Protein AF-A0A6C0GRR8-F1 (afdb_monomer)

Sequence (159 aa):
MKNTLIYIHFIVLTGILFSCSEAKESTKETSQDTAKKQEEALGMVELTQEQIQSAAIVTGFLQKRNLGKQESKFALPNEAFVQSAGDEYVFVPKGTRQEGNQVMYDYQMIHVYKEVSDSGYTHVILPDSLNRYDTKFVIKGADLLLSKMINKKQQGHGH

Structure (mmCIF, N/CA/C/O backbone):
data_AF-A0A6C0GRR8-F1
#
_entry.id   AF-A0A6C0GRR8-F1
#
loop_
_atom_site.group_PDB
_atom_site.id
_atom_site.type_symbol
_atom_site.label_atom_id
_atom_site.label_alt_id
_atom_site.label_comp_id
_atom_site.label_asym_id
_atom_site.label_entity_id
_atom_site.label_seq_id
_atom_site.pdbx_PDB_ins_code
_atom_site.Cartn_x
_atom_site.Cartn_y
_atom_site.Cartn_z
_atom_site.occupancy
_atom_site.B_iso_or_equiv
_atom_site.auth_seq_id
_atom_site.auth_comp_id
_atom_site.auth_asym_id
_atom_site.auth_atom_id
_atom_site.pdbx_PDB_model_num
ATOM 1 N N . MET A 1 1 ? 45.491 -22.162 29.946 1.00 44.47 1 MET A N 1
ATOM 2 C CA . MET A 1 1 ? 46.829 -21.665 29.552 1.00 44.47 1 MET A CA 1
ATOM 3 C C . MET A 1 1 ? 46.601 -20.257 28.999 1.00 44.47 1 MET A C 1
ATOM 5 O O . MET A 1 1 ? 46.110 -20.153 27.892 1.00 44.47 1 MET A O 1
ATOM 9 N N . LYS A 1 2 ? 46.444 -19.202 29.812 1.00 50.88 2 LYS A N 1
ATOM 10 C CA . LYS A 1 2 ? 47.450 -18.378 30.517 1.00 50.88 2 LYS A CA 1
ATOM 11 C C . LYS A 1 2 ? 48.667 -17.998 29.664 1.00 50.88 2 LYS A C 1
ATOM 13 O O . LYS A 1 2 ? 49.558 -18.827 29.545 1.00 50.88 2 LYS A O 1
ATOM 18 N N . ASN A 1 3 ? 48.670 -16.712 29.275 1.00 42.94 3 ASN A N 1
ATOM 19 C CA . ASN A 1 3 ? 49.815 -15.787 29.249 1.00 42.94 3 ASN A CA 1
ATOM 20 C C . ASN A 1 3 ? 50.904 -16.082 28.190 1.00 42.94 3 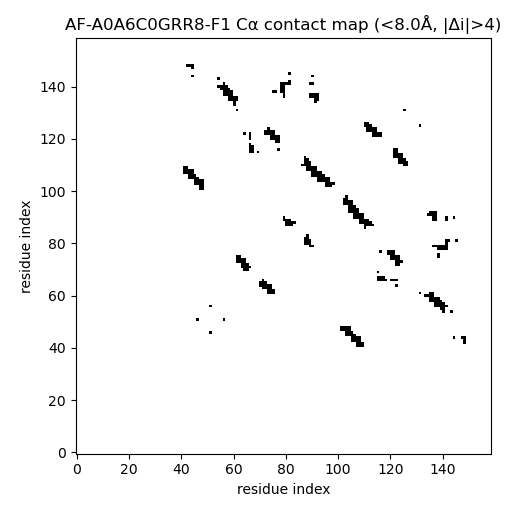ASN A C 1
ATOM 22 O O . ASN A 1 3 ? 51.088 -17.216 27.788 1.00 42.94 3 ASN A O 1
ATOM 26 N N . THR A 1 4 ? 51.674 -15.138 27.646 1.00 45.44 4 THR A N 1
ATOM 27 C CA . THR A 1 4 ? 52.104 -13.777 28.041 1.00 45.44 4 THR A CA 1
ATOM 28 C C . THR A 1 4 ? 52.857 -13.237 26.799 1.00 45.44 4 THR A C 1
ATOM 30 O O . THR A 1 4 ? 53.505 -14.031 26.129 1.00 45.44 4 THR A O 1
ATOM 33 N N . LEU A 1 5 ? 52.661 -11.993 26.337 1.00 54.09 5 LEU A N 1
ATOM 34 C CA . LEU A 1 5 ? 53.387 -10.777 26.771 1.00 54.09 5 LEU A CA 1
ATOM 35 C C . LEU A 1 5 ? 54.869 -10.786 26.334 1.00 54.09 5 LEU A C 1
ATOM 37 O O . LEU A 1 5 ? 55.514 -11.810 26.515 1.00 54.09 5 LEU A O 1
ATOM 41 N N . ILE A 1 6 ? 55.372 -9.609 25.902 1.00 52.41 6 ILE A N 1
ATOM 42 C CA . ILE A 1 6 ? 56.791 -9.204 25.699 1.00 52.41 6 ILE A CA 1
ATOM 43 C C . ILE A 1 6 ? 57.221 -9.279 24.206 1.00 52.41 6 ILE A C 1
ATOM 45 O O . ILE A 1 6 ? 57.180 -10.337 23.603 1.00 52.41 6 ILE A O 1
ATOM 49 N N . TYR A 1 7 ? 57.559 -8.190 23.499 1.00 48.09 7 TYR A N 1
ATOM 50 C CA . TYR A 1 7 ? 58.666 -7.276 23.801 1.00 48.09 7 TYR A CA 1
ATOM 51 C C . TYR A 1 7 ? 58.395 -5.843 23.288 1.00 48.09 7 TYR A C 1
ATOM 53 O O . TYR A 1 7 ? 58.332 -5.571 22.091 1.00 48.09 7 TYR A O 1
ATOM 61 N N . ILE A 1 8 ? 58.265 -4.932 24.250 1.00 53.66 8 ILE A N 1
ATOM 62 C CA . ILE A 1 8 ? 58.591 -3.507 24.160 1.00 53.66 8 ILE A CA 1
ATOM 63 C C . ILE A 1 8 ? 60.101 -3.387 23.973 1.00 53.66 8 ILE A C 1
ATOM 65 O O . ILE A 1 8 ? 60.802 -3.986 24.782 1.00 53.66 8 ILE A O 1
ATOM 69 N N . HIS A 1 9 ? 60.552 -2.609 22.977 1.00 41.12 9 HIS A N 1
ATOM 70 C CA . HIS A 1 9 ? 61.856 -1.919 22.827 1.00 41.12 9 HIS A CA 1
ATOM 71 C C . HIS A 1 9 ? 62.159 -1.809 21.317 1.00 41.12 9 HIS A C 1
ATOM 73 O O . HIS A 1 9 ? 62.146 -2.820 20.637 1.00 41.12 9 HIS A O 1
ATOM 79 N N . PHE A 1 10 ? 62.374 -0.664 20.666 1.00 48.03 10 PHE A N 1
ATOM 80 C CA . PHE A 1 10 ? 63.192 0.512 20.982 1.00 48.03 10 PHE A CA 1
ATOM 81 C C . PHE A 1 10 ? 62.794 1.591 19.939 1.00 48.03 10 PHE A C 1
ATOM 83 O O . PHE A 1 10 ? 62.758 1.302 18.749 1.00 48.03 10 PHE A O 1
ATOM 90 N N . ILE A 1 11 ? 62.269 2.755 20.332 1.00 55.75 11 ILE A N 1
ATOM 91 C CA . ILE A 1 11 ? 62.995 4.044 20.302 1.00 55.75 11 ILE A CA 1
ATOM 92 C C . ILE A 1 11 ? 63.908 4.211 19.076 1.00 55.75 11 ILE A C 1
ATOM 94 O O . ILE A 1 11 ? 64.9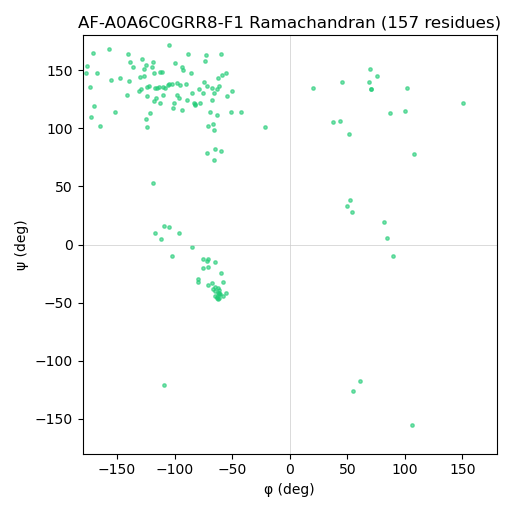98 3.660 19.112 1.00 55.75 11 ILE A O 1
ATOM 98 N N . VAL A 1 12 ? 63.506 5.043 18.100 1.00 47.94 12 VAL A N 1
ATOM 99 C CA . VAL A 1 12 ? 64.314 6.048 17.350 1.00 47.94 12 VAL A CA 1
ATOM 100 C C . VAL A 1 12 ? 63.284 6.969 16.653 1.00 47.94 12 VAL A C 1
ATOM 102 O O . VAL A 1 12 ? 62.497 6.492 15.848 1.00 47.94 12 VAL A O 1
ATOM 105 N N . LEU A 1 13 ? 62.997 8.181 17.141 1.00 50.56 13 LEU A N 1
ATOM 106 C CA . LEU A 1 13 ? 63.717 9.459 16.985 1.00 50.56 13 LEU A CA 1
ATOM 107 C C . LEU A 1 13 ? 63.640 10.055 15.562 1.00 50.56 13 LEU A C 1
ATOM 109 O O . LEU A 1 13 ? 63.941 9.392 14.578 1.00 50.56 13 LEU A O 1
ATOM 113 N N . THR A 1 14 ? 63.351 11.364 15.534 1.00 51.31 14 THR A N 1
ATOM 114 C CA . THR A 1 14 ? 63.215 12.310 14.403 1.00 51.31 14 THR A CA 1
ATOM 115 C C . THR A 1 14 ? 61.799 12.333 13.802 1.00 51.31 14 THR A C 1
ATOM 117 O O . THR A 1 14 ? 61.299 11.334 13.318 1.00 51.31 14 THR A O 1
ATOM 120 N N . GLY A 1 15 ? 61.006 13.401 13.887 1.00 52.03 15 GLY A N 1
ATOM 121 C CA . GLY A 1 15 ? 61.328 14.820 14.000 1.00 52.03 15 GLY A CA 1
ATOM 122 C C . GLY A 1 15 ? 60.993 15.485 12.671 1.00 52.03 15 GLY A C 1
ATOM 123 O O . GLY A 1 15 ? 61.892 15.728 11.877 1.00 52.03 15 GLY A O 1
ATOM 124 N N . ILE A 1 16 ? 59.711 15.758 12.418 1.00 60.12 16 ILE A N 1
ATOM 125 C CA . ILE A 1 16 ? 59.303 16.671 11.347 1.00 60.12 16 ILE A CA 1
ATOM 126 C C . ILE A 1 16 ? 58.424 17.739 11.983 1.00 60.12 16 ILE A C 1
ATOM 128 O O . ILE A 1 16 ? 57.306 17.489 12.427 1.00 60.12 16 ILE A O 1
ATOM 132 N N . LEU A 1 17 ? 59.014 18.925 12.066 1.00 48.00 17 LEU A N 1
ATOM 133 C CA . LEU A 1 17 ? 58.378 20.178 12.422 1.00 48.00 17 LEU A CA 1
ATOM 134 C C . LEU A 1 17 ? 57.325 20.492 11.355 1.00 48.00 17 LEU A C 1
ATOM 136 O O . LEU A 1 17 ? 57.684 20.796 10.219 1.00 48.00 17 LEU A O 1
ATOM 140 N N . PHE A 1 18 ? 56.043 20.440 11.714 1.00 47.66 18 PHE A N 1
ATOM 141 C CA . PHE A 1 18 ? 55.009 21.132 10.955 1.00 47.66 18 PHE A CA 1
ATOM 142 C C . PHE A 1 18 ? 54.654 22.431 11.675 1.00 47.66 18 PHE A C 1
ATOM 144 O O . PHE A 1 18 ? 54.327 22.461 12.858 1.00 47.66 18 PHE A O 1
ATOM 151 N N . SER A 1 19 ? 54.843 23.497 10.911 1.00 41.78 19 SER A N 1
ATOM 152 C CA . SER A 1 19 ? 54.725 24.911 11.228 1.00 41.78 19 SER A CA 1
ATOM 153 C C . SER A 1 19 ? 53.357 25.278 11.821 1.00 41.78 19 SER A C 1
ATOM 155 O O . SER A 1 19 ? 52.321 24.980 11.231 1.00 41.78 19 SER A O 1
ATOM 157 N N . CYS A 1 20 ? 53.372 25.959 12.971 1.00 43.12 20 CYS A N 1
ATOM 158 C CA . CYS A 1 20 ? 52.236 26.730 13.476 1.00 43.12 20 CYS A CA 1
ATOM 159 C C . CYS A 1 20 ? 52.149 28.078 12.746 1.00 43.12 20 CYS A C 1
ATOM 161 O O . CYS A 1 20 ? 53.133 28.814 12.682 1.00 43.12 20 CYS A O 1
ATOM 163 N N . SER A 1 21 ? 50.942 28.438 12.307 1.00 44.47 21 SER A N 1
ATOM 164 C CA . SER A 1 21 ? 50.482 29.825 12.237 1.00 44.47 21 SER A CA 1
ATOM 165 C C . SER A 1 21 ? 49.221 29.929 13.097 1.00 44.47 21 SER A C 1
ATOM 167 O O . SER A 1 21 ? 48.209 29.286 12.828 1.00 44.47 21 SER A O 1
ATOM 169 N N . GLU A 1 22 ? 49.346 30.677 14.192 1.00 40.97 22 GLU A N 1
ATOM 170 C CA . GLU A 1 22 ? 48.290 31.061 15.126 1.00 40.97 22 GLU A CA 1
ATOM 171 C C . GLU A 1 22 ? 47.379 32.140 14.536 1.00 40.97 22 GLU A C 1
ATOM 173 O O . GLU A 1 22 ? 47.872 33.126 13.991 1.00 40.97 22 GLU A O 1
ATOM 178 N N . ALA A 1 23 ? 46.070 32.022 14.785 1.00 31.14 23 ALA A N 1
ATOM 179 C CA . ALA A 1 23 ? 45.338 33.028 15.561 1.00 31.14 23 ALA A CA 1
ATOM 180 C C . ALA A 1 23 ? 43.886 32.595 15.875 1.00 31.14 23 ALA A C 1
ATOM 182 O O . ALA A 1 23 ? 43.027 32.664 15.004 1.00 31.14 23 ALA A O 1
ATOM 183 N N . LYS A 1 24 ? 43.662 32.301 17.174 1.00 29.31 24 LYS A N 1
ATOM 184 C CA . LYS A 1 24 ? 42.471 32.600 18.017 1.00 29.31 24 LYS A CA 1
ATOM 185 C C . LYS A 1 24 ? 41.161 31.825 17.743 1.00 29.31 24 LYS A C 1
ATOM 187 O O . LYS A 1 24 ? 40.720 31.745 16.612 1.00 29.31 24 LYS A O 1
ATOM 192 N N . GLU A 1 25 ? 40.422 31.281 18.717 1.00 29.36 25 GLU A N 1
ATOM 193 C CA . GLU A 1 25 ? 40.480 31.245 20.191 1.00 29.36 25 GLU A CA 1
ATOM 194 C C . GLU A 1 25 ? 39.483 30.164 20.699 1.00 29.36 25 GLU A C 1
ATOM 196 O O . GLU A 1 25 ? 38.450 29.986 20.066 1.00 29.36 25 GLU A O 1
ATOM 201 N N . SER A 1 26 ? 39.807 29.503 21.828 1.00 28.30 26 SER A N 1
ATOM 202 C CA . SER A 1 26 ? 38.949 29.095 22.982 1.00 28.30 26 SER A CA 1
ATOM 203 C C . SER A 1 26 ? 37.559 28.446 22.753 1.00 28.30 26 SER A C 1
ATOM 205 O O . SER A 1 26 ? 36.755 28.965 22.001 1.00 28.30 26 SER A O 1
ATOM 207 N N . THR A 1 27 ? 37.044 27.428 23.456 1.00 24.42 27 THR A N 1
ATOM 208 C CA . THR A 1 27 ? 37.412 26.462 24.516 1.00 24.42 27 THR A CA 1
ATOM 209 C C . THR A 1 27 ? 36.162 25.558 24.676 1.00 24.42 27 THR A C 1
ATOM 211 O O . THR A 1 27 ? 35.063 26.059 24.479 1.00 24.42 27 THR A O 1
ATOM 214 N N . LYS A 1 28 ? 36.355 24.265 25.018 1.00 26.67 28 LYS A N 1
ATOM 215 C CA . LYS A 1 28 ? 35.445 23.251 25.641 1.00 26.67 28 LYS A CA 1
ATOM 216 C C . LYS A 1 28 ? 33.907 23.474 25.574 1.00 26.67 28 LYS A C 1
ATOM 218 O O . LYS A 1 28 ? 33.409 24.508 25.979 1.00 26.67 28 LYS A O 1
ATOM 223 N N . GLU A 1 29 ? 33.081 22.482 25.235 1.00 28.95 29 GLU A N 1
ATOM 224 C CA . GLU A 1 29 ? 32.728 21.351 26.113 1.00 28.95 29 GLU A CA 1
ATOM 225 C C . GLU A 1 29 ? 31.943 20.243 25.377 1.00 28.95 29 GLU A C 1
ATOM 227 O O . GLU A 1 29 ? 31.442 20.401 24.269 1.00 28.95 29 GLU A O 1
ATOM 232 N N . THR A 1 30 ? 31.899 19.105 26.062 1.00 24.23 30 THR A N 1
ATOM 233 C CA . THR A 1 30 ? 31.334 17.793 25.744 1.00 24.23 30 THR A CA 1
ATOM 234 C C . THR A 1 30 ? 29.798 17.743 25.795 1.00 24.23 30 THR A C 1
ATOM 236 O O . THR A 1 30 ? 29.181 18.458 26.574 1.00 24.23 30 THR A O 1
ATOM 239 N N . SER A 1 31 ? 29.257 16.744 25.082 1.00 33.03 31 SER A N 1
ATOM 240 C CA . SER A 1 31 ? 28.006 15.995 25.316 1.00 33.03 31 SER A CA 1
ATOM 241 C C . SER A 1 31 ? 26.763 16.326 24.493 1.00 33.03 31 SER A C 1
ATOM 243 O O . SER A 1 31 ? 26.297 17.456 24.457 1.00 33.03 31 SER A O 1
ATOM 245 N N . GLN A 1 32 ? 26.163 15.209 24.042 1.00 27.06 32 GLN A N 1
ATOM 246 C CA . GLN A 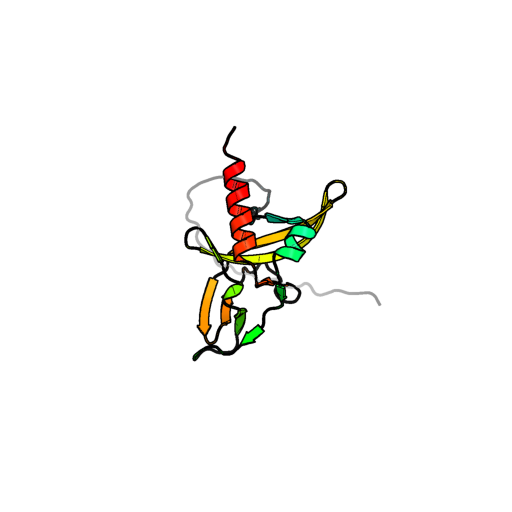1 32 ? 24.727 14.982 23.841 1.00 27.06 32 GLN A CA 1
ATOM 247 C C . GLN A 1 32 ? 24.117 15.652 22.601 1.00 27.06 32 GLN A C 1
ATOM 249 O O . GLN A 1 32 ? 24.486 16.743 22.211 1.00 27.06 32 GLN A O 1
ATOM 254 N N . ASP A 1 33 ? 23.150 15.087 21.896 1.00 29.80 33 ASP A N 1
ATOM 255 C CA . ASP A 1 33 ? 22.408 13.834 21.956 1.00 29.80 33 ASP A CA 1
ATOM 256 C C . ASP A 1 33 ? 21.499 13.879 20.711 1.00 29.80 33 ASP A C 1
ATOM 258 O O . ASP A 1 33 ? 21.164 14.948 20.204 1.00 29.80 33 ASP A O 1
ATOM 262 N N . THR A 1 34 ? 21.139 12.703 20.215 1.00 28.05 34 THR A N 1
ATOM 263 C CA . THR A 1 34 ? 20.020 12.452 19.306 1.00 28.05 34 THR A CA 1
ATOM 264 C C . THR A 1 34 ? 19.934 13.320 18.042 1.00 28.05 34 THR A C 1
ATOM 266 O O . THR A 1 34 ? 19.199 14.303 17.956 1.00 28.05 34 THR A O 1
ATOM 269 N N . ALA A 1 35 ? 20.478 12.795 16.941 1.00 31.97 35 ALA A N 1
ATOM 270 C CA . ALA A 1 35 ? 19.811 12.937 15.648 1.00 31.97 35 ALA A CA 1
ATOM 271 C C . ALA A 1 35 ? 18.491 12.146 15.700 1.00 31.97 35 ALA A C 1
ATOM 273 O O . ALA A 1 35 ? 18.352 11.061 15.135 1.00 31.97 35 ALA A O 1
ATOM 274 N N . LYS A 1 36 ? 17.515 12.683 16.437 1.00 29.27 36 LYS A N 1
ATOM 275 C CA . LYS A 1 36 ? 16.117 12.283 16.385 1.00 29.27 36 LYS A CA 1
ATOM 276 C C . LYS A 1 36 ? 15.598 12.811 15.053 1.00 29.27 36 LYS A C 1
ATOM 278 O O . LYS A 1 36 ? 14.987 13.872 14.986 1.00 29.27 36 LYS A O 1
ATOM 283 N N . LYS A 1 37 ? 15.905 12.105 13.962 1.00 27.86 37 LYS A N 1
ATOM 284 C CA . LYS A 1 37 ? 15.185 12.320 12.712 1.00 27.86 37 LYS A CA 1
ATOM 285 C C . LYS A 1 37 ? 13.768 11.855 12.992 1.00 27.86 37 LYS A C 1
ATOM 287 O O . LYS A 1 37 ? 13.531 10.660 13.130 1.00 27.86 37 LYS A O 1
ATOM 292 N N . GLN A 1 38 ? 12.902 12.845 13.182 1.00 28.80 38 GLN A N 1
ATOM 293 C CA . GLN A 1 38 ? 11.456 12.771 13.086 1.00 28.80 38 GLN A CA 1
ATOM 294 C C . GLN A 1 38 ? 11.047 11.566 12.238 1.00 28.80 38 GLN A C 1
ATOM 296 O O . GLN A 1 38 ? 11.117 11.577 11.011 1.00 28.80 38 GLN A O 1
ATOM 301 N N . GLU A 1 39 ? 10.637 10.511 12.930 1.00 40.59 39 GLU A N 1
ATOM 302 C CA . GLU A 1 39 ? 9.624 9.607 12.432 1.00 40.59 39 GLU A CA 1
ATOM 303 C C . GLU A 1 39 ? 8.366 10.471 12.363 1.00 40.59 39 GLU A C 1
ATOM 305 O O . GLU A 1 39 ? 7.610 10.606 13.325 1.00 40.59 39 GLU A O 1
ATOM 310 N N . GLU A 1 40 ? 8.254 11.229 11.268 1.00 39.91 40 GLU A N 1
ATOM 311 C CA . GLU A 1 40 ? 7.030 11.929 10.927 1.00 39.91 40 GLU A CA 1
ATOM 312 C C . GLU A 1 40 ? 5.919 10.896 11.017 1.00 39.91 40 GLU A C 1
ATOM 314 O O . GLU A 1 40 ? 6.074 9.776 10.527 1.00 39.91 40 GLU A O 1
ATOM 319 N N . ALA A 1 41 ? 4.836 11.255 11.700 1.00 39.84 41 ALA A N 1
ATOM 320 C CA . ALA A 1 41 ? 3.631 10.457 11.780 1.00 39.84 41 ALA A CA 1
ATOM 321 C C . ALA A 1 41 ? 3.079 10.260 10.360 1.00 39.84 41 ALA A C 1
ATOM 323 O O . ALA A 1 41 ? 2.191 10.980 9.903 1.00 39.84 41 ALA A O 1
ATOM 324 N N . LEU A 1 42 ? 3.664 9.303 9.643 1.00 52.69 42 LEU A N 1
ATOM 325 C CA . LEU A 1 42 ? 3.215 8.772 8.375 1.00 52.69 42 LEU A CA 1
ATOM 326 C C . LEU A 1 42 ? 1.759 8.408 8.598 1.00 52.69 42 LEU A C 1
ATOM 328 O O . LEU A 1 42 ? 1.469 7.587 9.469 1.00 52.69 42 LEU A O 1
ATOM 332 N N . GLY A 1 43 ? 0.871 9.117 7.899 1.00 77.62 43 GLY A N 1
ATOM 333 C CA . GLY A 1 43 ? -0.555 9.145 8.190 1.00 77.62 43 GLY A CA 1
ATOM 334 C C . GLY A 1 43 ? -1.065 7.748 8.520 1.00 77.62 43 GLY A C 1
ATOM 335 O O . GLY A 1 43 ? -1.027 6.848 7.680 1.00 77.62 43 GLY A O 1
ATOM 336 N N . MET A 1 44 ? -1.483 7.558 9.766 1.00 86.06 44 MET A N 1
ATOM 337 C CA . MET A 1 44 ? -2.123 6.323 10.188 1.00 86.06 44 MET A CA 1
ATOM 338 C C . MET A 1 44 ? -3.602 6.440 9.844 1.00 86.06 44 MET A C 1
ATOM 340 O O . MET A 1 44 ? -4.253 7.442 10.156 1.00 86.06 44 MET A O 1
ATOM 344 N N . VAL A 1 45 ? -4.133 5.421 9.185 1.00 91.31 45 VAL A N 1
ATOM 345 C CA . VAL A 1 45 ? -5.564 5.265 8.952 1.00 91.31 45 VAL A CA 1
ATOM 346 C C . VAL A 1 45 ? -6.000 3.934 9.534 1.00 91.31 45 VAL A C 1
ATOM 348 O O . VAL A 1 45 ? -5.326 2.921 9.381 1.00 91.31 45 VAL A O 1
ATOM 351 N N . GLU A 1 46 ? -7.130 3.951 10.221 1.00 89.44 46 GLU A N 1
ATOM 352 C CA . GLU A 1 46 ? -7.703 2.776 10.866 1.00 89.44 46 GLU A CA 1
ATOM 353 C C . GLU A 1 46 ? -9.012 2.394 10.179 1.00 89.44 46 GLU A C 1
ATOM 355 O O . GLU A 1 46 ? -9.737 3.265 9.694 1.00 89.44 46 GLU A O 1
ATOM 360 N N . LEU A 1 47 ? -9.347 1.110 10.138 1.00 87.88 47 LEU A N 1
ATOM 361 C CA . LEU A 1 47 ? -10.629 0.588 9.660 1.00 87.88 47 LEU A CA 1
ATOM 362 C C . LEU A 1 47 ? -11.216 -0.380 10.682 1.00 87.88 47 LEU A C 1
ATOM 364 O O . LEU A 1 47 ? -10.480 -1.149 11.293 1.00 87.88 47 LEU A O 1
ATOM 368 N N . THR A 1 48 ? -12.540 -0.382 10.832 1.00 87.12 48 THR A N 1
ATOM 369 C CA . THR A 1 48 ? -13.216 -1.452 11.576 1.00 87.12 48 THR A CA 1
ATOM 370 C C . THR A 1 48 ? -13.220 -2.742 10.753 1.00 87.12 48 THR A C 1
ATOM 372 O O . THR A 1 48 ? -13.047 -2.725 9.528 1.00 87.12 48 THR A O 1
ATOM 375 N N . GLN A 1 49 ? -13.474 -3.874 11.407 1.00 83.88 49 GLN A N 1
ATOM 376 C CA . GLN A 1 49 ? -13.627 -5.159 10.721 1.00 83.88 49 GLN A CA 1
ATOM 377 C C . GLN A 1 49 ? -14.714 -5.124 9.626 1.00 83.88 49 GLN A C 1
ATOM 379 O O . GLN A 1 49 ? -14.509 -5.649 8.532 1.00 83.88 49 GLN A O 1
ATOM 384 N N . GLU A 1 50 ? -15.849 -4.479 9.892 1.00 83.06 50 GLU A N 1
ATOM 385 C CA . GLU A 1 50 ? -16.971 -4.338 8.948 1.00 83.06 50 GLU A CA 1
ATOM 386 C C . GLU A 1 50 ? -16.578 -3.504 7.720 1.00 83.06 50 GLU A C 1
ATOM 388 O O . GLU A 1 50 ? -16.911 -3.836 6.578 1.00 83.06 50 GLU A O 1
ATOM 393 N N . GLN A 1 51 ? -15.808 -2.435 7.945 1.00 82.44 51 GLN A N 1
ATOM 394 C CA . GLN A 1 51 ? -15.294 -1.595 6.870 1.00 82.44 51 GLN A CA 1
ATOM 395 C C . GLN A 1 51 ? -14.299 -2.358 5.999 1.00 82.44 51 GLN A C 1
ATOM 397 O O . GLN A 1 51 ? -14.357 -2.221 4.788 1.00 82.44 51 GLN A O 1
ATOM 402 N N . ILE A 1 52 ? -13.445 -3.217 6.562 1.00 82.25 52 ILE A N 1
ATOM 403 C CA . ILE A 1 52 ? -12.547 -4.060 5.753 1.00 82.25 52 ILE A CA 1
ATOM 404 C C . ILE A 1 52 ? -13.314 -5.056 4.890 1.00 82.25 52 ILE A C 1
ATOM 406 O O . ILE A 1 52 ? -12.980 -5.226 3.718 1.00 82.25 52 ILE A O 1
ATOM 410 N N . GLN A 1 53 ? -14.327 -5.718 5.455 1.00 78.50 53 GLN A N 1
ATOM 411 C CA . GLN A 1 53 ? -15.093 -6.733 4.728 1.00 78.50 53 GLN A CA 1
ATOM 412 C C . GLN A 1 53 ? -15.812 -6.147 3.510 1.00 78.50 53 GLN A C 1
ATOM 414 O O . GLN A 1 53 ? -15.860 -6.783 2.461 1.00 78.50 53 GLN A O 1
ATOM 419 N N . SER A 1 54 ? -16.323 -4.922 3.632 1.00 79.12 54 SER A N 1
ATOM 420 C CA . SER A 1 54 ? -16.957 -4.201 2.522 1.00 79.12 54 SER A CA 1
ATOM 421 C C . SER A 1 54 ? -15.951 -3.553 1.565 1.00 79.12 54 SER A C 1
ATOM 423 O O . SER A 1 54 ? -16.225 -3.443 0.373 1.00 79.12 54 SER A O 1
ATOM 425 N N . ALA A 1 55 ? -14.777 -3.163 2.062 1.00 78.69 55 ALA A N 1
ATOM 426 C CA . ALA A 1 55 ? -13.748 -2.442 1.317 1.00 78.69 55 ALA A CA 1
ATOM 427 C C . ALA A 1 55 ? -13.009 -3.257 0.246 1.00 78.69 55 ALA A C 1
ATOM 429 O O . ALA A 1 55 ? -12.254 -2.672 -0.528 1.00 78.69 55 ALA A O 1
ATOM 430 N N . ALA A 1 56 ? -13.157 -4.587 0.230 1.00 86.25 56 ALA A N 1
ATOM 431 C CA . ALA A 1 56 ? -12.412 -5.484 -0.660 1.00 86.25 56 ALA A CA 1
ATOM 432 C C . ALA A 1 56 ? -10.883 -5.231 -0.658 1.00 86.25 56 ALA A C 1
ATOM 434 O O . ALA A 1 56 ? -10.210 -5.403 -1.677 1.00 86.25 56 ALA A O 1
ATOM 435 N N . ILE A 1 57 ? -10.326 -4.827 0.492 1.00 92.38 57 ILE A N 1
ATOM 436 C CA . ILE A 1 57 ? -8.888 -4.576 0.643 1.00 92.38 57 ILE A CA 1
ATOM 437 C C . ILE A 1 57 ? -8.135 -5.896 0.521 1.00 92.38 57 ILE A C 1
ATOM 439 O O . ILE A 1 57 ? -8.372 -6.843 1.272 1.00 92.38 57 ILE A O 1
ATOM 443 N N . VAL A 1 58 ? -7.179 -5.936 -0.403 1.00 95.06 58 VAL A N 1
ATOM 444 C CA . VAL A 1 58 ? -6.296 -7.088 -0.597 1.00 95.06 58 VAL A CA 1
ATOM 445 C C . VAL A 1 58 ? -4.877 -6.675 -0.265 1.00 95.06 58 VAL A C 1
ATOM 447 O O . VAL A 1 58 ? -4.405 -5.625 -0.702 1.00 95.06 58 VAL A O 1
ATOM 450 N N . THR A 1 59 ? -4.178 -7.523 0.486 1.00 96.25 59 THR A N 1
ATOM 451 C CA . THR A 1 59 ? -2.763 -7.328 0.807 1.00 96.25 59 THR A CA 1
ATOM 452 C C . THR A 1 59 ? -1.895 -8.369 0.109 1.00 96.25 59 THR A C 1
ATOM 454 O O . THR A 1 59 ? -2.324 -9.501 -0.118 1.00 96.25 59 THR A O 1
ATOM 457 N N . GLY A 1 60 ? -0.669 -7.995 -0.243 1.00 97.06 60 GLY A N 1
ATOM 458 C CA . GLY A 1 60 ? 0.284 -8.866 -0.923 1.00 97.06 60 GLY A CA 1
ATOM 459 C C . GLY A 1 60 ? 1.727 -8.422 -0.723 1.00 97.06 60 GLY A C 1
ATOM 460 O O . GLY A 1 60 ? 1.995 -7.331 -0.226 1.00 97.06 60 GLY A O 1
ATOM 461 N N . PHE A 1 61 ? 2.664 -9.288 -1.093 1.00 97.06 61 PHE A N 1
ATOM 462 C CA . PHE A 1 61 ? 4.094 -8.990 -1.037 1.00 97.06 61 PHE A CA 1
ATOM 463 C C . PHE A 1 61 ? 4.578 -8.338 -2.335 1.00 97.06 61 PHE A C 1
ATOM 465 O O . PHE A 1 61 ? 3.925 -8.425 -3.380 1.00 97.06 61 PHE A O 1
ATOM 472 N N . LEU A 1 62 ? 5.760 -7.725 -2.272 1.00 96.19 62 LEU A N 1
ATOM 473 C CA . LEU A 1 62 ? 6.464 -7.252 -3.461 1.00 96.19 62 LEU A CA 1
ATOM 474 C C . LEU A 1 62 ? 6.753 -8.401 -4.424 1.00 96.19 62 LEU A C 1
ATOM 476 O O . LEU A 1 62 ? 7.081 -9.516 -4.015 1.00 96.19 62 LEU A O 1
ATOM 480 N N . GLN A 1 63 ? 6.721 -8.093 -5.715 1.00 95.31 63 GLN A N 1
ATOM 481 C CA . GLN A 1 63 ? 7.067 -9.037 -6.770 1.00 95.31 63 GLN A CA 1
ATOM 482 C C . GLN A 1 63 ? 8.341 -8.586 -7.470 1.00 95.31 63 GLN A C 1
ATOM 484 O O . GLN A 1 63 ? 8.477 -7.417 -7.815 1.00 95.31 63 GLN A O 1
ATOM 489 N N . LYS A 1 64 ? 9.273 -9.504 -7.720 1.00 95.75 64 LYS A N 1
ATOM 490 C CA . LYS A 1 64 ? 10.388 -9.233 -8.634 1.00 95.75 64 LYS A CA 1
ATOM 491 C C . LYS A 1 64 ? 9.888 -9.346 -10.073 1.00 95.75 64 LYS A C 1
ATOM 493 O O . LYS A 1 64 ? 9.357 -10.393 -10.439 1.00 95.75 64 LYS A O 1
ATOM 498 N N . ARG A 1 65 ? 10.017 -8.279 -10.869 1.00 95.56 65 ARG A N 1
ATOM 499 C CA . ARG A 1 65 ? 9.544 -8.237 -12.263 1.00 95.56 65 ARG A CA 1
ATOM 500 C C . ARG A 1 65 ? 10.536 -7.512 -13.166 1.00 95.56 65 ARG A C 1
ATOM 502 O O . ARG A 1 65 ? 11.064 -6.475 -12.777 1.00 95.56 65 ARG A O 1
ATOM 509 N N . ASN A 1 66 ? 10.732 -8.022 -14.380 1.00 96.00 66 ASN A N 1
ATOM 510 C CA . ASN A 1 66 ? 11.348 -7.269 -15.476 1.00 96.00 66 ASN A CA 1
ATOM 511 C C . ASN A 1 66 ? 10.251 -6.422 -16.126 1.00 96.00 66 ASN A C 1
ATOM 513 O O . ASN A 1 66 ? 9.239 -6.987 -16.541 1.00 96.00 66 ASN A O 1
ATOM 517 N N . LEU A 1 67 ? 10.421 -5.101 -16.170 1.00 94.69 67 LEU A N 1
ATOM 518 C CA . LEU A 1 67 ? 9.439 -4.171 -16.740 1.00 94.69 67 LEU A CA 1
ATOM 519 C C . LEU A 1 67 ? 10.122 -3.335 -17.827 1.00 94.69 67 LEU A C 1
ATOM 521 O O . LEU A 1 67 ? 11.185 -2.747 -17.596 1.00 94.69 67 LEU A O 1
ATOM 525 N N . GLY A 1 68 ? 9.539 -3.296 -19.026 1.00 90.38 68 GLY A N 1
ATOM 526 C CA . GLY A 1 68 ? 10.164 -2.680 -20.193 1.00 90.38 68 GLY A CA 1
ATOM 527 C C . GLY A 1 68 ? 11.559 -3.247 -20.494 1.00 90.38 68 GLY A C 1
ATOM 528 O O . GLY A 1 68 ? 11.742 -4.452 -20.638 1.00 90.38 68 GLY A O 1
ATOM 529 N N . LYS A 1 69 ? 12.556 -2.360 -20.602 1.00 91.00 69 LYS A N 1
ATOM 530 C CA . LYS A 1 69 ? 13.969 -2.718 -20.847 1.00 91.00 69 LYS A CA 1
ATOM 531 C C . LYS A 1 69 ? 14.812 -2.801 -19.566 1.00 91.00 69 LYS A C 1
ATOM 533 O O . LYS A 1 69 ? 16.035 -2.810 -19.655 1.00 91.00 69 LYS A O 1
ATOM 538 N N . GLN A 1 70 ? 14.188 -2.747 -18.390 1.00 87.38 70 GLN A N 1
ATOM 539 C CA . GLN A 1 70 ? 14.898 -2.738 -17.111 1.00 87.38 70 GLN A CA 1
ATOM 540 C C . GLN A 1 70 ? 15.059 -4.146 -16.541 1.00 87.38 70 GLN A C 1
ATOM 542 O O . GLN A 1 70 ? 14.198 -5.010 -16.713 1.00 87.38 70 GLN A O 1
ATOM 547 N N . GLU A 1 71 ? 16.144 -4.318 -15.789 1.00 89.81 71 GLU A N 1
ATOM 548 C CA . GLU A 1 71 ? 16.409 -5.502 -14.976 1.00 89.81 71 GLU A CA 1
ATOM 549 C C . GLU A 1 71 ? 15.320 -5.743 -13.920 1.00 89.81 71 GLU A C 1
ATOM 551 O O . GLU A 1 71 ? 14.538 -4.857 -13.556 1.00 89.81 71 GLU A O 1
ATOM 556 N N . SER A 1 72 ? 15.303 -6.961 -13.380 1.00 92.69 72 SER A N 1
ATOM 557 C CA . SER A 1 72 ? 14.307 -7.394 -12.404 1.00 92.69 72 SER A CA 1
ATOM 558 C C . SER A 1 72 ? 14.426 -6.630 -11.079 1.00 92.69 72 SER A C 1
ATOM 560 O O . SER A 1 72 ? 15.187 -7.023 -10.189 1.00 92.6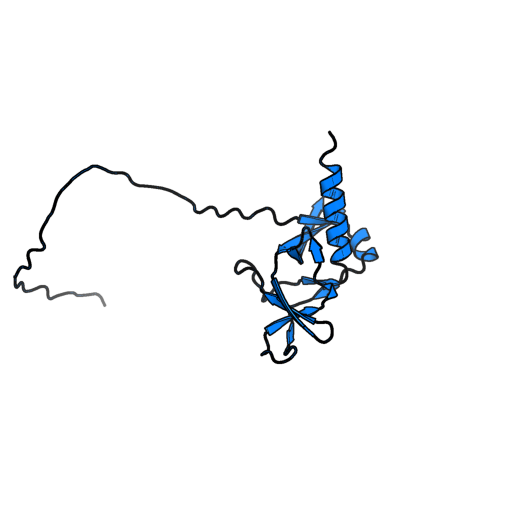9 72 SER A O 1
ATOM 562 N N . LYS A 1 73 ? 13.587 -5.611 -10.891 1.00 95.38 73 LYS A N 1
ATOM 563 C CA . LYS A 1 73 ? 13.415 -4.879 -9.625 1.00 95.38 73 LYS A CA 1
ATOM 564 C C . LYS A 1 73 ? 12.112 -5.262 -8.917 1.00 95.38 73 LYS A C 1
ATOM 566 O O . LYS A 1 73 ? 11.285 -6.008 -9.445 1.00 95.38 73 LYS A O 1
ATOM 571 N N . PHE A 1 74 ? 11.950 -4.781 -7.685 1.00 96.31 74 PHE A N 1
ATOM 572 C CA . PHE A 1 74 ? 10.711 -4.951 -6.931 1.00 96.31 74 PHE A CA 1
ATOM 573 C C . PHE A 1 74 ? 9.599 -4.082 -7.515 1.00 96.31 74 PHE A C 1
ATOM 575 O O . PHE A 1 74 ? 9.813 -2.916 -7.839 1.00 96.31 74 PHE A O 1
ATOM 582 N N . ALA A 1 75 ? 8.414 -4.664 -7.624 1.00 97.62 75 ALA A N 1
ATOM 583 C CA . ALA A 1 75 ? 7.232 -4.046 -8.185 1.00 97.62 75 ALA A CA 1
ATOM 584 C C . ALA A 1 75 ? 5.998 -4.334 -7.330 1.00 97.62 75 ALA A C 1
ATOM 586 O O . ALA A 1 75 ? 5.889 -5.386 -6.687 1.00 97.62 75 ALA A O 1
ATOM 587 N N . LEU A 1 76 ? 5.042 -3.415 -7.408 1.00 98.44 76 LEU A N 1
ATOM 588 C CA . LEU A 1 76 ? 3.673 -3.588 -6.935 1.00 98.44 76 LEU A CA 1
ATOM 589 C C . LEU A 1 76 ? 2.704 -3.445 -8.116 1.00 98.44 76 LEU A C 1
ATOM 591 O O . LEU A 1 76 ? 3.062 -2.824 -9.121 1.00 98.44 76 LEU A O 1
ATOM 595 N N . PRO A 1 77 ? 1.489 -4.015 -8.028 1.00 98.38 77 PRO A N 1
ATOM 596 C CA . PRO A 1 77 ? 0.416 -3.683 -8.958 1.00 98.38 77 PRO A CA 1
ATOM 597 C C . PRO A 1 77 ? 0.160 -2.174 -8.979 1.00 98.38 77 PRO A C 1
ATOM 599 O O . PRO A 1 77 ? 0.285 -1.517 -7.947 1.00 98.38 77 PRO A O 1
ATOM 602 N N . ASN A 1 78 ? -0.243 -1.630 -10.125 1.00 98.19 78 ASN A N 1
ATOM 603 C CA . ASN A 1 78 ? -0.516 -0.193 -10.263 1.00 98.19 78 ASN A CA 1
ATOM 604 C C . ASN A 1 78 ? -1.590 0.297 -9.275 1.00 98.19 78 ASN A C 1
ATOM 606 O O . ASN A 1 78 ? -1.496 1.412 -8.778 1.00 98.19 78 ASN A O 1
ATOM 610 N N . GLU A 1 79 ? -2.559 -0.561 -8.947 1.00 97.38 79 GLU A N 1
ATOM 611 C CA . GLU A 1 79 ? -3.636 -0.302 -7.977 1.00 97.38 79 GLU A CA 1
ATOM 612 C C . GLU A 1 79 ? -3.146 -0.119 -6.526 1.00 97.38 79 GLU A C 1
ATOM 614 O O . GLU A 1 79 ? -3.897 0.357 -5.677 1.00 97.38 79 GLU A O 1
ATOM 619 N N . ALA A 1 80 ? -1.901 -0.496 -6.215 1.00 98.25 80 ALA A N 1
ATOM 620 C CA . ALA A 1 80 ? -1.322 -0.317 -4.884 1.00 98.25 80 ALA A CA 1
ATOM 621 C C . ALA A 1 80 ? -0.925 1.141 -4.591 1.00 98.25 80 ALA A C 1
ATOM 623 O O . ALA A 1 80 ? -0.736 1.502 -3.428 1.00 98.25 80 ALA A O 1
ATOM 624 N N . PHE A 1 81 ? -0.750 1.953 -5.639 1.00 98.38 81 PHE A N 1
ATOM 625 C CA . PHE A 1 81 ? -0.261 3.322 -5.532 1.00 98.38 81 PHE A CA 1
ATOM 626 C C . PHE A 1 81 ? -1.419 4.308 -5.482 1.00 98.38 81 PHE A C 1
ATOM 628 O O . PHE A 1 81 ? -2.364 4.224 -6.265 1.00 98.38 81 PHE A O 1
ATOM 635 N N . VAL A 1 82 ? -1.297 5.293 -4.602 1.00 97.25 82 VAL A N 1
ATOM 636 C CA . VAL A 1 82 ? -2.176 6.459 -4.561 1.00 97.25 82 VAL A CA 1
ATOM 637 C C . VAL A 1 82 ? -1.351 7.732 -4.598 1.00 97.25 82 VAL A C 1
ATOM 639 O O . VAL A 1 82 ? -0.229 7.765 -4.095 1.00 97.25 82 VAL A O 1
ATOM 642 N N . GLN A 1 83 ? -1.934 8.793 -5.145 1.00 95.62 83 GLN A N 1
ATOM 643 C CA . GLN A 1 83 ? -1.300 10.100 -5.191 1.00 95.62 83 GLN A CA 1
ATOM 644 C C . GLN A 1 83 ? -1.990 11.059 -4.220 1.00 95.62 83 GLN A C 1
ATOM 646 O O . GLN A 1 83 ? -3.218 11.134 -4.171 1.00 95.62 83 GLN A O 1
ATOM 651 N N . SER A 1 84 ? -1.204 11.812 -3.457 1.00 92.69 84 SER A N 1
ATOM 652 C CA . SER A 1 84 ? -1.696 12.864 -2.569 1.00 92.69 84 SER A CA 1
ATOM 653 C C . SER A 1 84 ? -0.737 14.043 -2.612 1.00 92.69 84 SER A C 1
ATOM 655 O O . SER A 1 84 ? 0.456 13.868 -2.417 1.00 92.69 84 SER A O 1
ATOM 657 N N . ALA A 1 85 ? -1.256 15.249 -2.854 1.00 90.25 85 ALA A N 1
ATOM 658 C CA . ALA A 1 85 ? -0.451 16.474 -2.947 1.00 90.25 85 ALA A CA 1
ATOM 659 C C . ALA A 1 85 ? 0.723 16.407 -3.956 1.00 90.25 85 ALA A C 1
ATOM 661 O O . ALA A 1 85 ? 1.709 17.115 -3.800 1.00 90.25 85 ALA A O 1
ATOM 662 N N . GLY A 1 86 ? 0.595 15.588 -5.008 1.00 92.12 86 GLY A N 1
ATOM 663 C CA . GLY A 1 86 ? 1.620 15.411 -6.045 1.00 92.12 86 GLY A CA 1
ATOM 664 C C . GLY A 1 86 ? 2.638 14.300 -5.767 1.00 92.12 86 GLY A C 1
ATOM 665 O O . GLY A 1 86 ? 3.355 13.918 -6.686 1.00 92.12 86 GLY A O 1
ATOM 666 N N . ASP A 1 87 ? 2.642 13.739 -4.557 1.00 94.75 87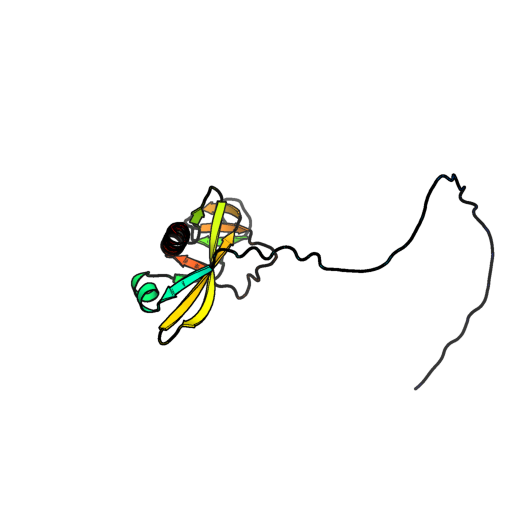 ASP A N 1
ATOM 667 C CA . ASP A 1 87 ? 3.532 12.651 -4.149 1.00 94.75 87 ASP A CA 1
ATOM 668 C C . ASP A 1 87 ? 2.828 11.287 -4.205 1.00 94.75 87 ASP A C 1
ATOM 670 O O . ASP A 1 87 ? 1.598 11.191 -4.116 1.00 94.75 87 ASP A O 1
ATOM 674 N N . GLU A 1 88 ? 3.611 10.215 -4.338 1.00 96.94 88 GLU A N 1
ATOM 675 C CA . GLU A 1 88 ? 3.123 8.841 -4.503 1.00 96.94 88 GLU A CA 1
ATOM 676 C C . GLU A 1 88 ? 3.286 8.033 -3.212 1.00 96.94 88 GLU A C 1
ATOM 678 O O . GLU A 1 88 ? 4.315 8.075 -2.535 1.00 96.94 88 GLU A O 1
ATOM 683 N N . TYR A 1 89 ? 2.269 7.247 -2.873 1.00 97.56 89 TYR A N 1
ATOM 684 C CA . TYR A 1 89 ? 2.221 6.513 -1.616 1.00 97.56 89 TYR A CA 1
ATOM 685 C C . TYR A 1 89 ? 1.672 5.105 -1.795 1.00 97.56 89 TYR A C 1
ATOM 687 O O . TYR A 1 89 ? 0.905 4.817 -2.712 1.00 97.56 89 TYR A O 1
ATOM 695 N N . VAL A 1 90 ? 2.027 4.241 -0.849 1.00 97.94 90 VAL A N 1
ATOM 696 C CA . VAL A 1 90 ? 1.449 2.905 -0.661 1.00 97.94 90 VAL A CA 1
ATOM 697 C C . VAL A 1 90 ? 1.015 2.739 0.790 1.00 97.94 90 VAL A C 1
ATOM 699 O O . VAL A 1 90 ? 1.514 3.431 1.678 1.00 97.94 90 VAL A O 1
ATOM 702 N N . PHE A 1 91 ? 0.116 1.794 1.055 1.00 97.44 91 PHE A N 1
ATOM 703 C CA . PHE A 1 91 ? -0.306 1.477 2.420 1.00 97.44 91 PHE A CA 1
ATOM 704 C C . PHE A 1 91 ? 0.288 0.159 2.909 1.00 97.44 91 PHE A C 1
ATOM 706 O O . PHE A 1 91 ? 0.284 -0.847 2.197 1.00 97.44 91 PHE A O 1
ATOM 713 N N . VAL A 1 92 ? 0.751 0.159 4.158 1.00 97.00 92 VAL A N 1
ATOM 714 C CA . VAL A 1 92 ? 1.292 -1.012 4.856 1.00 97.00 92 VAL A CA 1
ATOM 715 C C . VAL A 1 92 ? 0.433 -1.320 6.085 1.00 97.00 92 VAL A C 1
ATOM 717 O O . VAL A 1 92 ? 0.294 -0.445 6.942 1.00 97.00 92 VAL A O 1
ATOM 720 N N . PRO A 1 93 ? -0.121 -2.539 6.224 1.00 95.44 93 PRO A N 1
ATOM 721 C CA . PRO A 1 93 ? -0.807 -2.954 7.444 1.00 95.44 93 PRO A CA 1
ATOM 722 C C . PRO A 1 93 ? 0.146 -2.951 8.648 1.00 95.44 93 PRO A C 1
ATOM 724 O O . PRO A 1 93 ? 1.268 -3.450 8.556 1.00 95.44 93 PRO A O 1
ATOM 727 N N . LYS A 1 94 ? -0.309 -2.427 9.788 1.00 94.00 94 LYS A N 1
ATOM 728 C CA . LYS A 1 94 ? 0.443 -2.373 11.057 1.00 94.00 94 LYS A CA 1
ATOM 729 C C . LYS A 1 94 ? -0.120 -3.259 12.160 1.00 94.00 94 LYS A C 1
ATOM 731 O O . LYS A 1 94 ? 0.420 -3.288 13.260 1.00 94.00 94 LYS A O 1
ATOM 736 N N . GLY A 1 95 ? -1.145 -4.037 11.831 1.00 91.38 95 GLY A N 1
ATOM 737 C CA . GLY A 1 95 ? -1.783 -4.975 12.739 1.00 91.38 95 GLY A CA 1
ATOM 738 C C . GLY A 1 95 ? -3.140 -4.467 13.194 1.00 91.38 95 GLY A C 1
ATOM 739 O O . GLY A 1 95 ? -3.800 -3.697 12.495 1.00 91.38 95 GLY A O 1
ATOM 740 N N . THR A 1 96 ? -3.561 -4.952 14.354 1.00 91.50 96 THR A N 1
ATOM 741 C CA . THR A 1 96 ? -4.878 -4.668 14.914 1.00 91.50 96 THR A CA 1
ATOM 742 C C . THR A 1 96 ? -4.767 -4.134 16.328 1.00 91.50 96 THR A C 1
ATOM 744 O O . THR A 1 96 ? -3.932 -4.599 17.105 1.00 91.50 96 THR A O 1
ATOM 747 N N . ARG A 1 97 ? -5.662 -3.219 16.685 1.00 91.62 97 ARG A N 1
ATOM 748 C CA . ARG A 1 97 ? -5.832 -2.677 18.032 1.00 91.62 97 ARG A CA 1
ATOM 749 C C . ARG A 1 97 ? -7.243 -2.980 18.522 1.00 91.62 97 ARG A C 1
ATOM 751 O O . ARG A 1 97 ? -8.159 -3.113 17.716 1.00 91.62 97 ARG A O 1
ATOM 758 N N . GLN A 1 98 ? -7.416 -3.074 19.835 1.00 91.00 98 GLN A N 1
ATOM 759 C CA . GLN A 1 98 ? -8.745 -3.094 20.440 1.00 91.00 98 GLN A CA 1
ATOM 760 C C . GLN A 1 98 ? -9.103 -1.682 20.887 1.00 91.00 98 GLN A C 1
ATOM 762 O O . GLN A 1 98 ? -8.350 -1.066 21.642 1.00 91.00 98 GLN A O 1
ATOM 767 N N . GLU A 1 99 ? -10.248 -1.183 20.435 1.00 87.69 99 GLU A N 1
ATOM 768 C CA . GLU A 1 99 ? -10.804 0.097 20.858 1.00 87.69 99 GLU A CA 1
ATOM 769 C C . GLU A 1 99 ? -12.217 -0.142 21.398 1.00 87.69 99 GLU A C 1
ATOM 771 O O . GLU A 1 99 ? -13.171 -0.394 20.661 1.00 87.69 99 GLU A O 1
ATOM 776 N N . GLY A 1 100 ? -12.333 -0.179 22.729 1.00 88.62 100 GLY A N 1
ATOM 777 C CA . GLY A 1 100 ? -13.543 -0.655 23.396 1.00 88.62 100 GLY A CA 1
ATOM 778 C C . GLY A 1 100 ? -13.834 -2.116 23.042 1.00 88.62 100 GLY A C 1
ATOM 779 O O . GLY A 1 100 ? -13.042 -3.001 23.354 1.00 88.62 100 GLY A O 1
ATOM 780 N N . ASN A 1 101 ? -14.974 -2.357 22.391 1.00 89.94 101 ASN A N 1
ATOM 781 C CA . ASN A 1 101 ? -15.412 -3.690 21.964 1.00 89.94 101 ASN A CA 1
ATOM 782 C C . ASN A 1 101 ? -15.238 -3.921 20.450 1.00 89.94 101 ASN A C 1
ATOM 784 O O . ASN A 1 101 ? -15.849 -4.832 19.892 1.00 89.94 101 ASN A O 1
ATOM 788 N N . GLN A 1 102 ? -14.465 -3.062 19.776 1.00 89.75 102 GLN A N 1
ATOM 789 C CA . GLN A 1 102 ? -14.248 -3.102 18.333 1.00 89.75 102 GLN A CA 1
ATOM 790 C C . GLN A 1 102 ? -12.778 -3.367 18.002 1.00 89.75 102 GLN A C 1
ATOM 792 O O . GLN A 1 102 ? -11.873 -2.730 18.546 1.00 89.75 102 GLN A O 1
ATOM 797 N N . VAL A 1 103 ? -12.557 -4.282 17.055 1.00 90.94 103 VAL A N 1
ATOM 798 C CA . VAL A 1 103 ? -11.239 -4.518 16.461 1.00 90.94 103 VAL A CA 1
ATOM 799 C C . VAL A 1 103 ? -11.002 -3.476 15.373 1.00 90.94 103 VAL A C 1
ATOM 801 O O . VAL A 1 103 ? -11.734 -3.414 14.378 1.00 90.94 103 VAL A O 1
ATOM 804 N N . MET A 1 104 ? -9.946 -2.696 15.560 1.00 91.50 104 MET A N 1
ATOM 805 C CA . MET A 1 104 ? -9.453 -1.701 14.618 1.00 91.50 104 MET A CA 1
ATOM 806 C C . MET A 1 104 ? -8.239 -2.257 13.887 1.00 91.50 104 MET A C 1
ATOM 808 O O . MET A 1 104 ? -7.379 -2.891 14.491 1.00 91.50 104 MET A O 1
ATOM 812 N N . TYR A 1 105 ? -8.163 -2.022 12.587 1.00 93.44 105 TYR A N 1
ATOM 813 C CA . TYR A 1 105 ? -7.062 -2.436 11.730 1.00 93.44 105 TYR A CA 1
ATOM 814 C C . TYR A 1 105 ? -6.320 -1.207 11.249 1.00 93.44 105 TYR A C 1
ATOM 816 O O . TYR A 1 105 ? -6.905 -0.360 10.570 1.00 93.44 105 TYR A O 1
ATOM 824 N N . ASP A 1 106 ? -5.034 -1.148 11.557 1.00 94.00 106 ASP A N 1
ATOM 825 C CA . ASP A 1 106 ? -4.218 0.020 11.281 1.00 94.00 106 ASP A CA 1
ATOM 826 C C . ASP A 1 106 ? -3.423 -0.153 9.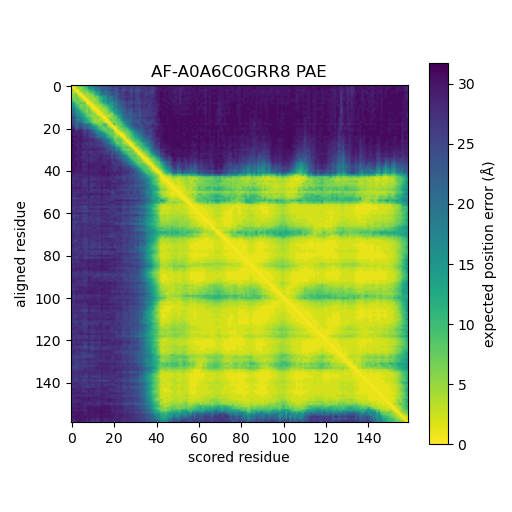992 1.00 94.00 106 ASP A C 1
ATOM 828 O O . ASP A 1 106 ? -2.824 -1.200 9.726 1.00 94.00 106 ASP A O 1
ATOM 832 N N . TYR A 1 107 ? -3.359 0.925 9.221 1.00 95.50 107 TYR A N 1
ATOM 833 C CA . TYR A 1 107 ? -2.575 1.037 8.005 1.00 95.50 107 TYR A CA 1
ATOM 834 C C . TYR A 1 107 ? -1.737 2.308 8.066 1.00 95.50 107 TYR A C 1
ATOM 836 O O . TYR A 1 107 ? -2.236 3.388 8.382 1.00 95.50 107 TYR A O 1
ATOM 844 N N . GLN A 1 108 ? -0.462 2.180 7.721 1.00 95.25 108 GLN A N 1
ATOM 845 C CA . GLN A 1 108 ? 0.459 3.298 7.583 1.00 95.25 108 GLN A CA 1
ATOM 846 C C . GLN A 1 108 ? 0.572 3.683 6.108 1.00 95.25 108 GLN A C 1
ATOM 848 O O . GLN A 1 108 ? 0.859 2.824 5.273 1.00 95.25 108 GLN A O 1
ATOM 853 N N . MET A 1 109 ? 0.385 4.964 5.792 1.00 95.94 109 MET A N 1
ATOM 854 C CA . MET A 1 109 ? 0.672 5.524 4.469 1.00 95.94 109 MET A CA 1
ATOM 855 C C . MET A 1 109 ? 2.160 5.844 4.356 1.00 95.94 109 MET A C 1
ATOM 857 O O . MET A 1 109 ? 2.680 6.633 5.138 1.00 95.94 109 MET A O 1
ATOM 861 N N . ILE A 1 110 ? 2.850 5.238 3.396 1.00 95.94 110 ILE A N 1
ATOM 862 C CA . ILE A 1 110 ? 4.298 5.367 3.218 1.00 95.94 110 ILE A CA 1
ATOM 863 C C . ILE A 1 110 ? 4.577 6.043 1.883 1.00 95.94 110 ILE A C 1
ATOM 865 O O . ILE A 1 110 ? 4.099 5.577 0.849 1.00 95.94 110 ILE A O 1
ATOM 869 N N . HIS A 1 111 ? 5.355 7.125 1.917 1.00 96.06 111 HIS A N 1
ATOM 870 C CA . HIS A 1 111 ? 5.844 7.795 0.714 1.00 96.06 111 HIS A CA 1
ATOM 871 C C . HIS A 1 111 ? 6.832 6.894 -0.035 1.00 96.06 111 HIS A C 1
ATOM 873 O O . HIS A 1 111 ? 7.718 6.293 0.582 1.00 96.06 111 HIS A O 1
ATOM 879 N N . VAL A 1 112 ? 6.679 6.791 -1.353 1.00 96.94 112 VAL A N 1
ATOM 880 C CA . VAL A 1 112 ? 7.504 5.950 -2.227 1.00 96.94 112 VAL A CA 1
ATOM 881 C C . VAL A 1 112 ? 7.791 6.663 -3.541 1.00 96.94 112 VAL A C 1
ATOM 883 O O . VAL A 1 112 ? 7.086 7.589 -3.921 1.00 96.94 112 VAL A O 1
ATOM 886 N N . TYR A 1 113 ? 8.780 6.173 -4.287 1.00 96.88 113 TYR A N 1
ATOM 887 C CA . TYR A 1 113 ? 9.005 6.629 -5.658 1.00 96.88 113 TYR A CA 1
ATOM 888 C C . TYR A 1 113 ? 8.654 5.531 -6.655 1.00 96.88 113 TYR A C 1
ATOM 890 O O . TYR A 1 113 ? 9.025 4.366 -6.480 1.00 96.88 113 TYR A O 1
ATOM 898 N N . LYS A 1 114 ? 7.945 5.919 -7.716 1.00 96.62 114 LYS A N 1
ATOM 899 C CA . LYS A 1 114 ? 7.651 5.062 -8.867 1.00 96.62 114 LYS A CA 1
ATOM 900 C C . LYS A 1 114 ? 8.746 5.217 -9.910 1.00 96.62 114 LYS A C 1
ATOM 902 O O . LYS A 1 114 ? 9.178 6.328 -10.203 1.00 96.62 114 LYS A O 1
ATOM 907 N N . GLU A 1 115 ? 9.161 4.099 -10.488 1.00 95.75 115 GLU A N 1
ATOM 908 C CA . GLU A 1 115 ? 10.033 4.072 -11.660 1.00 95.75 115 GLU A CA 1
ATOM 909 C C . GLU A 1 115 ? 9.228 3.602 -12.889 1.00 95.75 115 GLU A C 1
ATOM 911 O O . GLU A 1 115 ? 8.237 4.221 -13.277 1.00 95.75 115 GLU A O 1
ATOM 916 N N . VAL A 1 116 ? 9.640 2.501 -13.525 1.00 96.88 116 VAL A N 1
ATOM 917 C CA . VAL A 1 116 ? 9.022 1.982 -14.748 1.00 96.88 116 VAL A CA 1
ATOM 918 C C . VAL A 1 116 ? 7.697 1.299 -14.437 1.00 96.88 116 VAL A C 1
ATOM 920 O O . VAL A 1 116 ? 7.621 0.435 -13.566 1.00 96.88 116 VAL A O 1
ATOM 923 N N . SER A 1 117 ? 6.665 1.666 -15.195 1.00 96.94 117 SER A N 1
ATOM 924 C CA . SER A 1 117 ? 5.351 1.023 -15.173 1.00 96.94 117 SER A CA 1
ATOM 925 C C . SER A 1 117 ? 5.128 0.253 -16.470 1.00 96.94 117 SER A C 1
ATOM 927 O O . SER A 1 117 ? 5.290 0.812 -17.552 1.00 96.94 117 SER A O 1
ATOM 929 N N . ASP A 1 118 ? 4.755 -1.018 -16.372 1.00 96.56 118 ASP A N 1
ATOM 930 C CA . ASP A 1 118 ? 4.482 -1.885 -17.518 1.00 96.56 118 ASP A CA 1
ATOM 931 C C . ASP A 1 118 ? 3.525 -3.016 -17.111 1.00 96.56 118 ASP A C 1
ATOM 933 O O . ASP A 1 118 ? 3.612 -3.565 -16.010 1.00 96.56 118 ASP A O 1
ATOM 937 N N . SER A 1 119 ? 2.603 -3.373 -18.007 1.00 93.81 119 SER A N 1
ATOM 938 C CA . SER A 1 119 ? 1.745 -4.559 -17.887 1.00 93.81 119 SER A CA 1
ATOM 939 C C . SER A 1 119 ? 0.995 -4.674 -16.545 1.00 93.81 119 SER A C 1
ATOM 941 O O . SER A 1 119 ? 0.854 -5.761 -15.989 1.00 93.81 119 SER A O 1
ATOM 943 N N . GLY A 1 120 ? 0.526 -3.540 -16.007 1.00 97.12 120 GLY A N 1
ATOM 944 C CA . GLY A 1 120 ? -0.240 -3.470 -14.754 1.00 97.12 120 GLY A CA 1
ATOM 945 C C . GLY A 1 120 ? 0.595 -3.432 -13.468 1.00 97.12 120 GLY A C 1
ATOM 946 O O . GLY A 1 120 ? 0.023 -3.453 -12.378 1.00 97.12 120 GLY A O 1
ATOM 947 N N . TYR A 1 121 ? 1.922 -3.354 -13.578 1.00 98.31 121 TYR A N 1
ATOM 948 C CA . TYR A 1 121 ? 2.846 -3.257 -12.451 1.00 98.31 121 TYR A CA 1
ATOM 949 C C . TYR A 1 121 ? 3.755 -2.039 -12.574 1.00 98.31 121 TYR A C 1
ATOM 951 O O . TYR A 1 121 ? 4.058 -1.587 -13.675 1.00 98.31 121 TYR A O 1
ATOM 959 N N . THR A 1 122 ? 4.244 -1.556 -11.435 1.00 98.31 122 THR A N 1
ATOM 960 C CA . THR A 1 122 ? 5.199 -0.449 -11.353 1.00 98.31 122 THR A CA 1
ATOM 961 C C . THR A 1 122 ? 6.368 -0.824 -10.450 1.00 98.31 122 THR A C 1
ATOM 963 O O . THR A 1 122 ? 6.158 -1.317 -9.338 1.00 98.31 122 THR A O 1
ATOM 966 N N . HIS A 1 123 ? 7.599 -0.589 -10.914 1.00 98.06 123 HIS A N 1
ATOM 967 C CA . HIS A 1 123 ? 8.804 -0.656 -10.085 1.00 98.06 123 HIS A CA 1
ATOM 968 C C . HIS A 1 123 ? 8.751 0.408 -8.991 1.00 98.06 123 HIS A C 1
ATOM 970 O O . HIS A 1 123 ? 8.433 1.566 -9.261 1.00 98.06 123 HIS A O 1
ATOM 976 N N . VAL A 1 124 ? 9.068 0.008 -7.761 1.00 97.25 124 VAL A N 1
ATOM 977 C CA . VAL A 1 124 ? 8.952 0.861 -6.574 1.00 97.25 124 VAL A CA 1
ATOM 978 C C . VAL A 1 124 ? 10.276 0.976 -5.834 1.00 97.25 124 VAL A C 1
ATOM 980 O O . VAL A 1 124 ? 10.954 -0.021 -5.578 1.00 97.25 124 VAL A O 1
ATOM 983 N N . ILE A 1 125 ? 10.605 2.201 -5.436 1.00 96.12 125 ILE A N 1
ATOM 984 C CA . ILE A 1 125 ? 11.668 2.505 -4.484 1.00 96.12 125 ILE A CA 1
ATOM 985 C C . ILE A 1 125 ? 11.007 2.790 -3.136 1.00 96.12 125 ILE A C 1
ATOM 987 O O . ILE A 1 125 ? 10.214 3.723 -2.997 1.00 96.12 125 ILE A O 1
ATOM 991 N N . LEU A 1 126 ? 11.331 1.955 -2.152 1.00 95.38 126 LEU A N 1
ATOM 992 C CA . LEU A 1 126 ? 10.856 2.071 -0.776 1.00 95.38 126 LEU A CA 1
ATOM 993 C C . LEU A 1 126 ? 11.870 2.851 0.070 1.00 95.38 126 LEU A C 1
ATOM 995 O O . LEU A 1 126 ? 13.063 2.791 -0.232 1.00 95.38 126 LEU A O 1
ATOM 999 N N . PRO A 1 127 ? 11.437 3.533 1.144 1.00 93.75 127 PRO A N 1
ATOM 1000 C CA . PRO A 1 127 ? 12.366 4.154 2.080 1.00 93.75 127 PRO A CA 1
ATOM 1001 C C . PRO A 1 127 ? 13.244 3.098 2.765 1.00 93.75 127 PRO A C 1
ATOM 1003 O O . PRO A 1 127 ? 12.765 2.019 3.119 1.00 93.75 127 PRO A O 1
ATOM 1006 N N . ASP A 1 128 ? 14.513 3.434 3.016 1.00 90.25 128 ASP A N 1
ATOM 1007 C CA . ASP A 1 128 ? 15.502 2.514 3.606 1.00 90.25 128 ASP A CA 1
ATOM 1008 C C . ASP A 1 128 ? 15.104 1.992 4.996 1.00 90.25 128 ASP A C 1
ATOM 1010 O O . ASP A 1 128 ? 15.523 0.912 5.409 1.00 90.25 128 ASP A O 1
ATOM 1014 N N . SER A 1 129 ? 14.267 2.745 5.716 1.00 87.94 129 SER A N 1
ATOM 1015 C CA . SER A 1 129 ? 13.735 2.364 7.025 1.00 87.94 129 SER A CA 1
ATOM 1016 C C . SER A 1 129 ? 12.693 1.240 6.970 1.00 87.94 129 SER A C 1
ATOM 1018 O O . SER A 1 129 ? 12.373 0.659 8.007 1.00 87.94 129 SER A O 1
ATOM 1020 N N . LEU A 1 130 ? 12.151 0.906 5.793 1.00 88.56 130 LEU A N 1
ATOM 1021 C CA . LEU A 1 130 ? 11.109 -0.108 5.646 1.00 88.56 130 LEU A CA 1
ATOM 1022 C C . LEU A 1 130 ? 11.704 -1.490 5.334 1.00 88.56 130 LEU A C 1
ATOM 1024 O O . LEU A 1 130 ? 12.251 -1.732 4.255 1.00 88.56 130 LEU A O 1
ATOM 1028 N N . ASN A 1 131 ? 11.517 -2.452 6.245 1.00 88.44 131 ASN A N 1
ATOM 1029 C CA . ASN A 1 131 ? 11.885 -3.845 5.983 1.00 88.44 131 ASN A CA 1
ATOM 1030 C C . ASN A 1 131 ? 10.935 -4.483 4.961 1.00 88.44 131 ASN A C 1
ATOM 1032 O O . ASN A 1 131 ? 9.840 -4.927 5.287 1.00 88.44 131 ASN A O 1
ATOM 1036 N N . ARG A 1 132 ? 11.391 -4.599 3.720 1.00 85.56 132 ARG A N 1
ATOM 1037 C CA . ARG A 1 132 ? 10.598 -5.109 2.596 1.00 85.56 132 ARG A CA 1
ATOM 1038 C C . ARG A 1 132 ? 10.379 -6.630 2.545 1.00 85.56 132 ARG A C 1
ATOM 1040 O O . ARG A 1 132 ? 9.571 -7.068 1.734 1.00 85.56 132 ARG A O 1
ATOM 1047 N N . TYR A 1 133 ? 11.098 -7.437 3.332 1.00 84.12 133 TYR A N 1
ATOM 1048 C CA . TYR A 1 133 ? 11.067 -8.905 3.194 1.00 84.12 133 TYR A CA 1
ATOM 1049 C C . TYR A 1 133 ? 9.848 -9.562 3.847 1.00 84.12 133 TYR A C 1
ATOM 1051 O O . TYR A 1 133 ? 9.357 -10.558 3.329 1.00 84.12 133 TYR A O 1
ATOM 1059 N N . ASP A 1 134 ? 9.355 -8.986 4.942 1.00 87.62 134 ASP A N 1
ATOM 1060 C CA . ASP A 1 134 ? 8.174 -9.473 5.674 1.00 87.62 134 ASP A CA 1
ATOM 1061 C C . ASP A 1 134 ? 7.025 -8.447 5.667 1.00 87.62 134 ASP A C 1
ATOM 1063 O O . ASP A 1 134 ? 6.021 -8.569 6.363 1.00 87.62 134 ASP A O 1
ATOM 1067 N N . THR A 1 135 ? 7.159 -7.395 4.854 1.00 93.50 135 THR A N 1
ATOM 1068 C CA . THR A 1 135 ? 6.122 -6.371 4.731 1.00 93.50 135 THR A CA 1
ATOM 1069 C C . THR A 1 135 ? 5.126 -6.753 3.648 1.00 93.50 135 THR A C 1
ATOM 1071 O O . THR A 1 135 ? 5.478 -6.935 2.479 1.00 93.50 135 THR A O 1
ATOM 1074 N N . LYS A 1 136 ? 3.854 -6.806 4.039 1.00 96.81 136 LYS A N 1
ATOM 1075 C CA . LYS A 1 136 ? 2.730 -6.787 3.106 1.00 96.81 136 LYS A CA 1
ATOM 1076 C C . LYS A 1 136 ? 2.362 -5.349 2.761 1.00 96.81 136 LYS A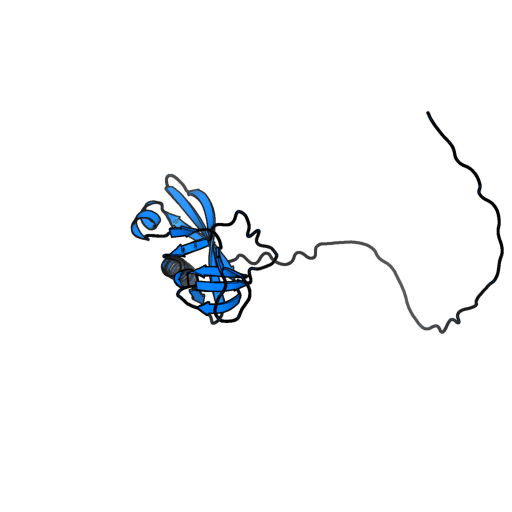 C 1
ATOM 1078 O O . LYS A 1 136 ? 2.438 -4.452 3.594 1.00 96.81 136 LYS A O 1
ATOM 1083 N N . PHE A 1 137 ? 1.891 -5.169 1.542 1.00 97.88 137 PHE A N 1
ATOM 1084 C CA . PHE A 1 137 ? 1.380 -3.918 1.010 1.00 97.88 137 PHE A CA 1
ATOM 1085 C C . PHE A 1 137 ? -0.084 -4.105 0.649 1.00 97.88 137 PHE A C 1
ATOM 1087 O O . PHE A 1 137 ? -0.492 -5.196 0.244 1.00 97.88 137 PHE A O 1
ATOM 1094 N N . VAL A 1 138 ? -0.881 -3.054 0.781 1.00 97.50 138 VAL A N 1
ATOM 1095 C CA . VAL A 1 138 ? -2.223 -3.012 0.203 1.00 97.50 138 VAL A CA 1
ATOM 1096 C C . VAL A 1 138 ? -2.067 -2.953 -1.313 1.00 97.50 138 VAL A C 1
ATOM 1098 O O . VAL A 1 138 ? -1.522 -1.994 -1.844 1.00 97.50 138 VAL A O 1
ATOM 1101 N N . ILE A 1 139 ? -2.505 -4.007 -2.000 1.00 97.62 139 ILE A N 1
ATOM 1102 C CA . ILE A 1 139 ? -2.399 -4.142 -3.458 1.00 97.62 139 ILE A CA 1
ATOM 1103 C C . ILE A 1 139 ? -3.719 -3.861 -4.182 1.00 97.62 139 ILE A C 1
ATOM 1105 O O . ILE A 1 139 ? -3.716 -3.775 -5.406 1.00 97.62 139 ILE A O 1
ATOM 1109 N N . LYS A 1 140 ? -4.824 -3.740 -3.432 1.00 96.25 140 LYS A N 1
ATOM 1110 C CA . LYS A 1 140 ? -6.149 -3.288 -3.887 1.00 96.25 140 LYS A CA 1
ATOM 1111 C C . LYS A 1 140 ? -6.861 -2.536 -2.765 1.00 96.25 140 LYS A C 1
ATOM 1113 O O . LYS A 1 140 ? -6.748 -2.948 -1.610 1.00 96.25 140 LYS A O 1
ATOM 1118 N N . GLY A 1 141 ? -7.609 -1.486 -3.107 1.00 94.81 141 GLY A N 1
ATOM 1119 C CA . GLY A 1 141 ? -8.360 -0.661 -2.149 1.00 94.81 141 GLY A CA 1
ATOM 1120 C C . GLY A 1 141 ? -7.526 0.418 -1.442 1.00 94.81 141 GLY A C 1
ATOM 1121 O O . GLY A 1 141 ? -7.899 0.885 -0.366 1.00 94.81 141 GLY A O 1
ATOM 1122 N N . ALA A 1 142 ? -6.370 0.794 -2.001 1.00 96.38 142 ALA A N 1
ATOM 1123 C CA . ALA A 1 142 ? -5.514 1.845 -1.446 1.00 96.38 142 ALA A CA 1
ATOM 1124 C C . ALA A 1 142 ? -6.170 3.243 -1.528 1.00 96.38 142 ALA A C 1
ATOM 1126 O O . ALA A 1 142 ? -6.010 4.072 -0.632 1.00 96.38 142 ALA A O 1
ATOM 1127 N N . ASP A 1 143 ? -6.960 3.488 -2.568 1.00 94.81 143 ASP A N 1
ATOM 1128 C CA . ASP A 1 143 ? -7.774 4.686 -2.795 1.00 94.81 143 ASP A CA 1
ATOM 1129 C C . ASP A 1 143 ? -8.831 4.907 -1.701 1.00 94.81 143 ASP A C 1
ATOM 1131 O O . ASP A 1 143 ? -9.030 6.034 -1.232 1.00 94.81 143 ASP A O 1
ATOM 1135 N N . LEU A 1 144 ? -9.461 3.829 -1.228 1.00 93.62 144 LEU A N 1
ATOM 1136 C CA . LEU A 1 144 ? -10.393 3.884 -0.105 1.00 93.62 144 LEU A CA 1
ATOM 1137 C C . LEU A 1 144 ? -9.690 4.332 1.181 1.00 93.62 144 LEU A C 1
ATOM 1139 O O . LEU A 1 144 ? -10.204 5.188 1.907 1.00 93.62 144 LEU A O 1
ATOM 1143 N N . LEU A 1 145 ? -8.514 3.763 1.465 1.00 94.75 145 LEU A N 1
ATOM 1144 C CA . LEU A 1 145 ? -7.714 4.127 2.636 1.00 94.75 145 LEU A CA 1
ATOM 1145 C C . LEU A 1 145 ? -7.311 5.603 2.592 1.00 94.75 145 LEU A C 1
ATOM 1147 O O . LEU A 1 145 ? -7.439 6.305 3.599 1.00 94.75 145 LEU A O 1
ATOM 1151 N N . LEU A 1 146 ? -6.900 6.095 1.420 1.00 94.00 146 LEU A N 1
ATOM 1152 C CA . LEU A 1 146 ? -6.588 7.507 1.227 1.00 94.00 146 LEU A CA 1
ATOM 1153 C C . LEU A 1 146 ? -7.817 8.395 1.459 1.00 94.00 146 LEU A C 1
ATOM 1155 O O . LEU A 1 146 ? -7.739 9.366 2.211 1.00 94.00 146 LEU A O 1
ATOM 1159 N N . SER A 1 147 ? -8.962 8.035 0.878 1.00 91.81 147 SER A N 1
ATOM 1160 C CA . SER A 1 147 ? -10.216 8.780 1.036 1.00 91.81 147 SER A CA 1
ATOM 1161 C C . SER A 1 147 ? -10.623 8.882 2.506 1.00 91.81 147 SER A C 1
ATOM 1163 O O . SER A 1 147 ? -10.948 9.965 2.997 1.00 91.81 147 SER A O 1
ATOM 1165 N N . LYS A 1 148 ? -10.526 7.777 3.258 1.00 90.81 148 LYS A N 1
ATOM 1166 C CA . LYS A 1 148 ? -10.798 7.779 4.699 1.00 90.81 148 LYS A CA 1
ATOM 1167 C C . LYS A 1 148 ? -9.839 8.694 5.462 1.00 90.81 148 LYS A C 1
ATOM 1169 O O . LYS A 1 148 ? -10.275 9.434 6.345 1.00 90.81 148 LYS A O 1
ATOM 1174 N N . MET A 1 149 ? -8.552 8.665 5.124 1.00 89.19 149 MET A N 1
ATOM 1175 C CA . MET A 1 149 ? -7.557 9.521 5.765 1.00 89.19 149 MET A CA 1
ATOM 1176 C C . MET A 1 149 ? -7.822 11.010 5.518 1.00 89.19 149 MET A C 1
ATOM 1178 O O . MET A 1 149 ? -7.767 11.801 6.461 1.00 89.19 149 MET A O 1
ATOM 1182 N N . ILE A 1 150 ? -8.117 11.395 4.274 1.00 87.25 150 ILE A N 1
ATOM 1183 C CA . ILE A 1 150 ? -8.416 12.786 3.906 1.00 87.25 150 ILE A CA 1
ATOM 1184 C C . ILE A 1 150 ? -9.662 13.269 4.654 1.00 87.25 150 ILE A C 1
ATOM 1186 O O . ILE A 1 150 ? -9.628 14.332 5.277 1.00 87.25 150 ILE A O 1
ATOM 1190 N N . ASN A 1 151 ? -10.719 12.454 4.690 1.00 86.75 151 ASN A N 1
ATOM 1191 C CA . ASN A 1 151 ? -11.953 12.783 5.402 1.00 86.75 151 ASN A CA 1
ATOM 1192 C C . ASN A 1 151 ? -11.716 12.973 6.913 1.00 86.75 151 ASN A C 1
ATOM 1194 O O . ASN A 1 151 ? -12.219 13.934 7.493 1.00 86.75 151 ASN A O 1
ATOM 1198 N N . LYS A 1 152 ? -10.892 12.123 7.550 1.00 82.31 152 LYS A N 1
ATOM 1199 C CA . LYS A 1 152 ? -10.522 12.267 8.973 1.00 82.31 152 LYS A CA 1
ATOM 1200 C C . LYS A 1 152 ? -9.766 13.577 9.241 1.00 82.31 152 LYS A C 1
ATOM 1202 O O . LYS A 1 152 ? -10.053 14.252 10.224 1.00 82.31 152 LYS A O 1
ATOM 1207 N N . LYS A 1 153 ? -8.828 13.967 8.367 1.00 72.50 153 LYS A N 1
ATOM 1208 C CA . LYS A 1 153 ? -8.060 15.223 8.511 1.00 72.50 153 LYS A CA 1
ATOM 1209 C C . LYS A 1 153 ? -8.935 16.477 8.389 1.00 72.50 153 LYS A C 1
ATOM 1211 O O . LYS A 1 153 ? -8.697 17.447 9.108 1.00 72.50 153 LYS A O 1
ATOM 1216 N N . GLN A 1 154 ? -9.941 16.457 7.513 1.00 63.88 154 GLN A N 1
ATOM 1217 C CA . GLN A 1 154 ? -10.867 17.581 7.323 1.00 63.88 154 GLN A CA 1
ATOM 1218 C C . GLN A 1 154 ? -11.827 17.764 8.509 1.00 63.88 154 GLN A C 1
ATOM 1220 O O . GLN A 1 154 ? -12.122 18.893 8.884 1.00 63.88 154 GLN A O 1
ATOM 1225 N N . GLN A 1 155 ? -12.254 16.674 9.153 1.00 59.72 155 GLN A N 1
ATOM 1226 C CA . GLN A 1 155 ? -13.124 16.727 10.336 1.00 59.72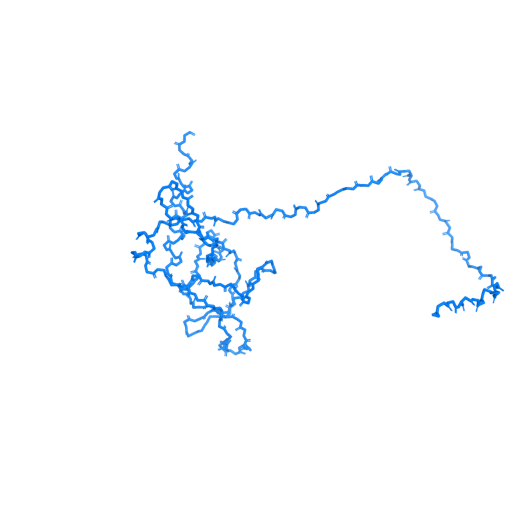 155 GLN A CA 1
ATOM 1227 C C . GLN A 1 155 ? -12.415 17.248 11.602 1.00 59.72 155 GLN A C 1
ATOM 1229 O O . GLN A 1 155 ? -13.079 17.701 12.526 1.00 59.72 155 GLN A O 1
ATOM 1234 N N . GLY A 1 156 ? -11.078 17.220 11.647 1.00 55.97 156 GLY A N 1
ATOM 1235 C CA . GLY A 1 156 ? -10.284 17.682 12.794 1.00 55.97 156 GLY A CA 1
ATOM 1236 C C . GLY A 1 156 ? -9.975 19.185 12.839 1.00 55.97 156 GLY A C 1
ATOM 1237 O O . GLY A 1 156 ? -9.335 19.621 13.787 1.00 55.97 156 GLY A O 1
ATOM 1238 N N . HIS A 1 157 ? -10.390 19.972 11.838 1.00 47.47 157 HIS A N 1
ATOM 1239 C CA . HIS A 1 157 ? -10.097 21.416 11.738 1.00 47.47 157 HIS A CA 1
ATOM 1240 C C . HIS A 1 157 ? -11.320 22.319 11.982 1.00 47.47 157 HIS A C 1
ATOM 1242 O O . HIS A 1 157 ? -11.305 23.494 11.626 1.00 47.47 157 HIS A O 1
ATOM 1248 N N . GLY A 1 158 ? -12.392 21.776 12.560 1.00 51.59 158 GLY A N 1
ATOM 1249 C CA . GLY A 1 158 ? -13.652 22.487 12.766 1.00 51.59 158 GLY A CA 1
ATOM 1250 C C . GLY A 1 158 ? -14.050 22.624 14.229 1.00 51.59 158 GLY A C 1
ATOM 1251 O O . GLY A 1 158 ? -15.160 22.224 14.547 1.00 51.59 158 GLY A O 1
ATOM 1252 N N . HIS A 1 159 ? -13.180 23.148 15.098 1.00 38.00 159 HIS A N 1
ATOM 1253 C CA . HIS A 1 159 ? -13.553 23.659 16.426 1.00 38.00 159 HIS A CA 1
ATOM 1254 C C . HIS A 1 159 ? -12.636 24.805 16.848 1.00 38.00 159 HIS A C 1
ATOM 1256 O O . HIS A 1 159 ? -11.402 24.641 16.722 1.00 38.00 159 HIS A O 1
#

Solvent-accessible surface area (backbone atoms only — not comparable to full-atom values): 10113 Å² total; per-residue (Å²): 136,81,87,79,87,89,82,89,84,76,94,81,87,85,87,79,9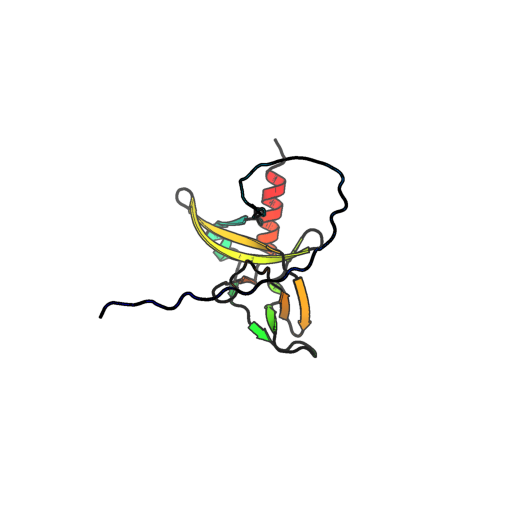1,77,85,86,82,89,82,89,80,90,78,91,86,87,82,89,78,76,93,71,73,75,79,64,83,48,56,72,35,72,40,44,62,69,54,46,72,73,50,64,62,38,74,41,65,73,38,79,42,68,41,85,95,45,72,70,39,48,24,44,44,52,55,14,56,39,75,57,97,89,43,43,29,36,36,31,72,74,52,73,46,78,57,91,95,40,57,32,36,36,30,35,42,41,71,40,47,78,67,59,68,42,98,65,30,26,30,55,47,72,53,90,88,60,70,69,88,84,42,48,30,30,44,30,48,33,61,56,52,49,52,53,42,55,54,56,60,62,67,73,74,77,127

Nearest PDB structures (foldseek):
  8sub-assembly1_P  TM=3.507E-01  e=2.219E+00  Escherichia coli
  8j4u-assembly1_P  TM=3.364E-01  e=2.219E+00  Escherichia coli
  8sub-assembly1_M  TM=3.221E-01  e=1.784E+00  Escherichia coli
  4i0w-assembly2_D  TM=2.069E-01  e=2.761E+00  Clostridium perfringens
  5x8t-assembly1_X  TM=1.987E-01  e=4.514E+00  Spinacia oleracea

pLDDT: mean 77.25, std 24.39, range [24.23, 98.44]

Organism: NCBI:txid2704465

Secondary structure (DSSP, 8-state):
-----------------PPP-----------------------EEEEEHHHHHHHT-EEE--EEE--TTS--EEEEEGGG-EEETTEEEEEEEEEEEEETTEEEEEEEEEEEEEEEEETTEEEEEPPTTS--SS--EEEE-HHHHHHHHHHHHHHTT--

Mean predicted aligned error: 14.08 Å

Foldseek 3Di:
DDDDDDDDDDDDDDDDDDDDDDDDDDDDDDDDDDPPPDPDQQQKFKDFPVRCVVLVWDKDAWDQDDADPDHTATKAFPQQWDDDPRFIWGKWWPQWDDDPPTIMTMIGIATWDWDGDHDRMTHIDGPPPDDRPPIIIGRHNRVVRVVRSVVVVVVVPDD

Radius of gyration: 27.53 Å; Cα contacts (8 Å, |Δi|>4): 223; chains: 1; bounding box: 81×55×51 Å